Protein AF-A0A4Y2IEF4-F1 (afdb_monomer_lite)

Organism: Araneus ventricosus (NCBI:txid182803)

pLDDT: mean 73.26, std 18.44, range [37.75, 95.56]

Structure (mmCIF, N/CA/C/O backbone):
data_AF-A0A4Y2IEF4-F1
#
_entry.id   AF-A0A4Y2IEF4-F1
#
loop_
_atom_site.group_PDB
_atom_site.id
_atom_site.type_symbol
_atom_site.label_atom_id
_atom_site.label_alt_id
_atom_site.label_comp_id
_atom_site.label_asym_id
_atom_site.label_entity_id
_atom_site.label_seq_id
_atom_site.pdbx_PDB_ins_code
_atom_site.Cartn_x
_atom_site.Cartn_y
_atom_site.Cartn_z
_atom_site.occupancy
_atom_site.B_iso_or_equiv
_atom_site.auth_seq_id
_atom_site.auth_comp_id
_atom_site.auth_asym_id
_atom_site.auth_atom_id
_atom_site.pdbx_PDB_model_num
ATOM 1 N N . MET A 1 1 ? -81.135 -14.692 48.114 1.00 40.31 1 MET A N 1
ATOM 2 C CA . MET A 1 1 ? -80.070 -14.897 47.124 1.00 40.31 1 MET A CA 1
ATOM 3 C C . MET A 1 1 ? -79.403 -13.552 46.942 1.00 40.31 1 MET A C 1
ATOM 5 O O . MET A 1 1 ? -80.078 -12.642 46.480 1.00 40.31 1 MET A O 1
ATOM 9 N N . GLU A 1 2 ? -78.365 -13.319 47.744 1.00 37.75 2 GLU A N 1
ATOM 10 C CA . GLU A 1 2 ? -76.944 -13.389 47.330 1.00 37.75 2 GLU A CA 1
ATOM 11 C C . GL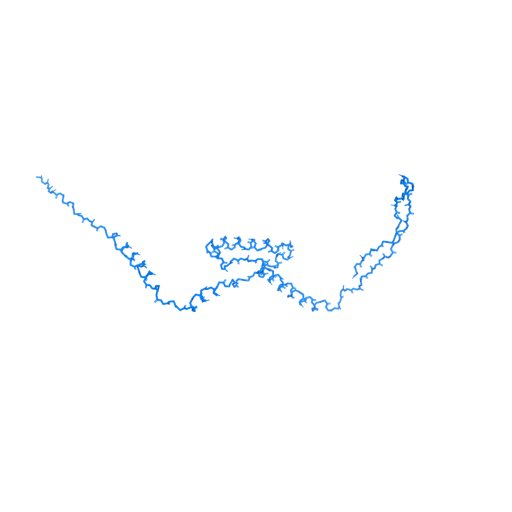U A 1 2 ? -76.629 -12.260 46.317 1.00 37.75 2 GLU A C 1
ATOM 13 O O . GLU A 1 2 ? -77.319 -12.149 45.313 1.00 37.75 2 GLU A O 1
ATOM 18 N N . ASP A 1 3 ? -75.601 -11.428 46.393 1.00 40.16 3 ASP A N 1
ATOM 19 C CA . ASP A 1 3 ? -74.714 -10.984 47.455 1.00 40.16 3 ASP A CA 1
ATOM 20 C C . ASP A 1 3 ? -73.870 -9.827 46.859 1.00 40.16 3 ASP A C 1
ATOM 22 O O . ASP A 1 3 ? -73.759 -9.675 45.644 1.00 40.16 3 ASP A O 1
ATOM 26 N N . GLU A 1 4 ? -73.283 -9.026 47.742 1.00 50.09 4 GLU A N 1
ATOM 27 C CA . GLU A 1 4 ? -72.022 -8.279 47.585 1.00 50.09 4 GLU A CA 1
ATOM 28 C C . GLU A 1 4 ? -71.808 -7.154 46.532 1.00 50.09 4 GLU A C 1
ATOM 30 O O . GLU A 1 4 ? -71.564 -7.325 45.338 1.00 50.09 4 GLU A O 1
ATOM 35 N N . ARG A 1 5 ? -71.679 -5.935 47.088 1.00 52.00 5 ARG A N 1
ATOM 36 C CA . ARG A 1 5 ? -70.985 -4.762 46.524 1.00 52.00 5 ARG A CA 1
ATOM 37 C C . ARG A 1 5 ? -69.519 -5.080 46.205 1.00 52.00 5 ARG A C 1
ATOM 39 O O . ARG A 1 5 ? -68.684 -5.112 47.112 1.00 52.00 5 ARG A O 1
ATOM 46 N N . ILE A 1 6 ? -69.169 -5.135 44.924 1.00 55.72 6 ILE A N 1
ATOM 47 C CA . ILE A 1 6 ? -67.767 -5.138 44.488 1.00 55.72 6 ILE A CA 1
ATOM 48 C C . ILE A 1 6 ? -67.153 -3.757 44.771 1.00 55.72 6 ILE A C 1
ATOM 50 O O . ILE A 1 6 ? -67.430 -2.766 44.096 1.00 55.72 6 ILE A O 1
ATOM 54 N N . LYS A 1 7 ? -66.312 -3.682 45.807 1.00 55.94 7 LYS A N 1
ATOM 55 C CA . LYS A 1 7 ? -65.409 -2.553 46.057 1.00 55.94 7 LYS A CA 1
ATOM 56 C C . LYS A 1 7 ? -64.181 -2.724 45.164 1.00 55.94 7 LYS A C 1
ATOM 58 O O . LYS A 1 7 ? -63.361 -3.601 45.421 1.00 55.94 7 LYS A O 1
ATOM 63 N N . HIS A 1 8 ? -64.013 -1.875 44.155 1.00 44.25 8 HIS A N 1
ATOM 64 C CA . HIS A 1 8 ? -62.759 -1.830 43.406 1.00 44.25 8 HIS A CA 1
ATOM 65 C C . HIS A 1 8 ? -61.678 -1.163 44.272 1.00 44.25 8 HIS A C 1
ATOM 67 O O . HIS A 1 8 ? -61.691 0.044 44.509 1.00 44.25 8 HIS A O 1
ATOM 73 N N . LYS A 1 9 ? -60.768 -1.980 44.806 1.00 50.66 9 LYS A N 1
ATOM 74 C CA . LYS A 1 9 ? -59.558 -1.550 45.510 1.00 50.66 9 LYS A CA 1
ATOM 75 C C . LYS A 1 9 ? -58.555 -1.069 44.457 1.00 50.66 9 LYS A C 1
ATOM 77 O O . LYS A 1 9 ? -58.251 -1.801 43.521 1.00 50.66 9 LYS A O 1
ATOM 82 N N . MET A 1 10 ? -58.056 0.156 44.605 1.00 46.91 10 MET A N 1
ATOM 83 C CA . MET A 1 10 ? -56.931 0.671 43.820 1.00 46.91 10 MET A CA 1
ATOM 84 C C . MET A 1 10 ? -55.713 -0.233 44.040 1.00 46.91 10 MET A C 1
ATOM 86 O O . MET A 1 10 ? -55.122 -0.229 45.120 1.00 46.91 10 MET A O 1
ATOM 90 N N . VAL A 1 11 ? -55.345 -1.008 43.022 1.00 44.88 11 VAL A N 1
ATOM 91 C CA . VAL A 1 11 ? -54.010 -1.595 42.913 1.00 44.88 11 VAL A CA 1
ATOM 92 C C . VAL A 1 11 ? -53.115 -0.482 42.384 1.00 44.88 11 VAL A C 1
ATOM 94 O O . VAL A 1 11 ? -53.195 -0.117 41.215 1.00 44.88 11 VAL A O 1
ATOM 97 N N . LYS A 1 12 ? -52.303 0.103 43.267 1.00 48.34 12 LYS A N 1
ATOM 98 C CA . LYS A 1 12 ? -51.113 0.833 42.836 1.00 48.34 12 LYS A CA 1
ATOM 99 C C . LYS A 1 12 ? -50.149 -0.233 42.334 1.00 48.34 12 LYS A C 1
ATOM 101 O O . LYS A 1 12 ? -49.656 -1.034 43.116 1.00 48.34 12 LYS A O 1
ATOM 106 N N . THR A 1 13 ? -49.991 -0.314 41.024 1.00 49.66 13 THR A N 1
ATOM 107 C CA . THR A 1 13 ? -48.889 -1.041 40.405 1.00 49.66 13 THR A CA 1
ATOM 108 C C . THR A 1 13 ? -47.604 -0.282 40.711 1.00 49.66 13 THR A C 1
ATOM 110 O O . THR A 1 13 ? -47.534 0.913 40.423 1.00 49.66 13 THR A O 1
ATOM 113 N N . ASP A 1 14 ? -46.610 -0.965 41.279 1.00 51.22 14 ASP A N 1
ATOM 114 C CA . ASP A 1 14 ? -45.272 -0.459 41.625 1.00 51.22 14 ASP A CA 1
ATOM 115 C C . ASP A 1 14 ? -44.414 -0.147 40.379 1.00 51.22 14 ASP A C 1
ATOM 117 O O . ASP A 1 14 ? -43.284 -0.608 40.235 1.00 51.22 14 ASP A O 1
ATOM 121 N N . ALA A 1 15 ? -44.956 0.633 39.444 1.00 48.53 15 ALA A N 1
ATOM 122 C CA . ALA A 1 15 ? -44.237 1.119 38.269 1.00 48.53 15 ALA A CA 1
ATOM 123 C C . ALA A 1 15 ? -43.391 2.375 38.569 1.00 48.53 15 ALA A C 1
ATOM 125 O O . ALA A 1 15 ? -42.536 2.738 37.766 1.00 48.53 15 ALA A O 1
ATOM 126 N N . ASP A 1 16 ? -43.573 3.006 39.735 1.00 47.59 16 ASP A N 1
ATOM 127 C CA . ASP A 1 16 ? -42.850 4.229 40.115 1.00 47.59 16 ASP A CA 1
ATOM 128 C C . ASP A 1 16 ? -41.448 3.976 40.697 1.00 47.59 16 ASP A C 1
ATOM 130 O O . ASP A 1 16 ? -40.613 4.878 40.692 1.00 47.59 16 ASP A O 1
ATOM 134 N N . ALA A 1 17 ? -41.128 2.760 41.156 1.00 52.34 17 ALA A N 1
ATOM 135 C CA . ALA A 1 17 ? -39.820 2.492 41.767 1.00 52.34 17 ALA A CA 1
ATOM 136 C C . ALA A 1 17 ? -38.661 2.538 40.750 1.00 52.34 17 ALA A C 1
ATOM 138 O O . ALA A 1 17 ? -37.559 2.976 41.080 1.00 52.34 17 ALA A O 1
ATOM 139 N N . ALA A 1 18 ? -38.913 2.141 39.498 1.00 52.62 18 ALA A N 1
ATOM 140 C CA . ALA A 1 18 ? -37.905 2.167 38.435 1.00 52.62 18 ALA A CA 1
ATOM 141 C C . ALA A 1 18 ? -37.682 3.581 37.866 1.00 52.62 18 ALA A C 1
ATOM 143 O O . ALA A 1 18 ? -36.564 3.922 37.481 1.00 52.62 18 ALA A O 1
ATOM 144 N N . HIS A 1 19 ? -38.721 4.425 37.857 1.00 52.69 19 HIS A N 1
ATOM 145 C CA . HIS A 1 19 ? -38.602 5.811 37.404 1.00 52.69 19 HIS A CA 1
ATOM 146 C C . HIS A 1 19 ? -37.804 6.653 38.411 1.00 52.69 19 HIS A C 1
ATOM 148 O O . HIS A 1 19 ? -36.920 7.412 38.014 1.00 52.69 19 HIS A O 1
ATOM 154 N N . VAL A 1 20 ? -38.029 6.449 39.714 1.00 49.75 20 VAL A N 1
ATOM 155 C CA . VAL A 1 20 ? -37.291 7.146 40.780 1.00 49.75 20 VAL A CA 1
ATOM 156 C C . VAL A 1 20 ? -35.809 6.746 40.803 1.00 49.75 20 VAL A C 1
ATOM 158 O O . VAL A 1 20 ? -34.961 7.631 40.865 1.00 49.75 20 VAL A O 1
ATOM 161 N N . GLN A 1 21 ? -35.472 5.459 40.623 1.00 53.25 21 GLN A N 1
ATOM 162 C CA . GLN A 1 21 ? -34.067 5.026 40.494 1.00 53.25 21 GLN A CA 1
ATOM 163 C C . GLN A 1 21 ? -33.362 5.629 39.272 1.00 53.25 21 GLN A C 1
ATOM 165 O O . GLN A 1 21 ? -32.179 5.956 39.337 1.00 53.25 21 GLN A O 1
ATOM 170 N N . SER A 1 22 ? -34.072 5.795 38.151 1.00 52.56 22 SER A N 1
ATOM 171 C CA . SER A 1 22 ? -33.489 6.401 36.948 1.00 52.56 22 SER A CA 1
ATOM 172 C C . SER A 1 22 ? -33.240 7.907 37.100 1.00 52.56 22 SER A C 1
ATOM 174 O O . SER A 1 22 ? -32.244 8.410 36.585 1.00 52.56 22 SER A O 1
ATOM 176 N N . MET A 1 23 ? -34.087 8.615 37.860 1.00 52.81 23 MET A N 1
ATOM 177 C CA . MET A 1 23 ? -33.873 10.027 38.197 1.00 52.81 23 MET A CA 1
ATOM 178 C C . MET A 1 23 ? -32.726 10.200 39.202 1.00 52.81 23 MET A C 1
ATOM 180 O O . MET A 1 23 ? -31.895 11.084 39.019 1.00 52.81 23 MET A O 1
ATOM 184 N N . GLU A 1 24 ? -32.607 9.308 40.188 1.00 53.50 24 GLU A N 1
ATOM 185 C CA . GLU A 1 24 ? -31.520 9.324 41.178 1.00 53.50 24 GLU A CA 1
ATOM 186 C C . GLU A 1 24 ? -30.142 9.049 40.536 1.00 53.50 24 GLU A C 1
ATOM 1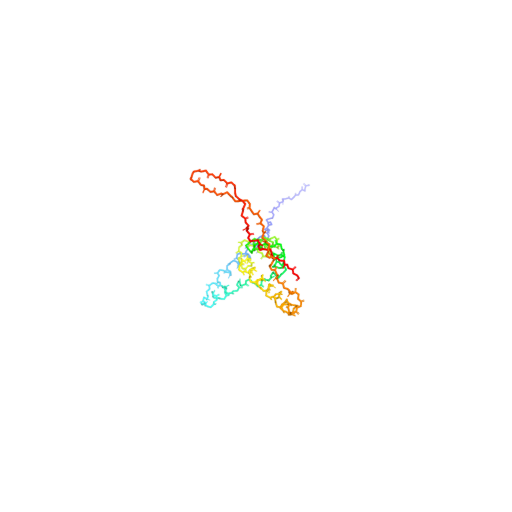88 O O . GLU A 1 24 ? -29.157 9.712 40.863 1.00 53.50 24 GLU A O 1
ATOM 193 N N . LEU A 1 25 ? -30.063 8.154 39.538 1.00 50.22 25 LEU A N 1
ATOM 194 C CA . LEU A 1 25 ? -28.830 7.940 38.761 1.00 50.22 25 LEU A CA 1
ATOM 195 C C . LEU A 1 25 ? -28.465 9.125 37.848 1.00 50.22 25 LEU A C 1
ATOM 197 O O . LEU A 1 25 ? -27.282 9.354 37.588 1.00 50.22 25 LEU A O 1
ATOM 201 N N . LEU A 1 26 ? -29.449 9.886 37.358 1.00 54.88 26 LEU A N 1
ATOM 202 C CA . LEU A 1 26 ? -29.205 11.095 36.562 1.00 54.88 26 LEU A CA 1
ATOM 203 C C . LEU A 1 26 ? -28.725 12.267 37.435 1.00 54.88 26 LEU A C 1
ATOM 205 O O . LEU A 1 26 ? -27.831 13.006 37.021 1.00 54.88 26 LEU A O 1
ATOM 209 N N . GLU A 1 27 ? -29.253 12.408 38.654 1.00 52.09 27 GLU A N 1
ATOM 210 C CA . GLU A 1 27 ? -28.857 13.465 39.596 1.00 52.09 27 GLU A CA 1
ATOM 211 C C . GLU A 1 27 ? -27.440 13.260 40.157 1.00 52.09 27 GLU A C 1
ATOM 213 O O . GLU A 1 27 ? -26.670 14.222 40.241 1.00 52.09 27 GLU A O 1
ATOM 218 N N . LEU A 1 28 ? -27.031 12.015 40.438 1.00 47.69 28 LEU A N 1
ATOM 219 C CA . LEU A 1 28 ? -25.663 11.718 40.891 1.00 47.69 28 LEU A CA 1
ATOM 220 C C . LEU A 1 28 ? -24.603 11.979 39.808 1.00 47.69 28 LEU A C 1
ATOM 222 O O . LEU A 1 28 ? -23.507 12.443 40.121 1.00 47.69 28 LEU A O 1
ATOM 226 N N . ASN A 1 29 ? -24.936 11.775 38.530 1.00 54.94 29 ASN A N 1
ATOM 227 C CA . ASN A 1 29 ? -24.029 12.082 37.417 1.00 54.94 29 ASN A CA 1
ATOM 228 C C . ASN A 1 29 ? -23.896 13.589 37.148 1.00 54.94 29 ASN A C 1
ATOM 230 O O . ASN A 1 29 ? -22.883 14.029 36.606 1.00 54.94 29 ASN A O 1
ATOM 234 N N . SER A 1 30 ? -24.880 14.393 37.562 1.00 48.44 30 SER A N 1
ATOM 235 C CA . SER A 1 30 ? -24.855 15.845 37.370 1.00 48.44 30 SER A CA 1
ATOM 236 C C . SER A 1 30 ? -24.191 16.607 38.528 1.00 48.44 30 SER A C 1
ATOM 238 O O . SER A 1 30 ? -23.841 17.774 38.355 1.00 48.44 30 SER A O 1
ATOM 240 N N . MET A 1 31 ? -23.975 15.967 39.688 1.00 40.56 31 MET A N 1
ATOM 241 C CA . MET A 1 31 ? -23.341 16.582 40.868 1.00 40.56 31 MET A CA 1
ATOM 242 C C . MET A 1 31 ? -21.844 16.268 41.048 1.00 40.56 31 MET A C 1
ATOM 244 O O . MET A 1 31 ? -21.189 16.926 41.853 1.00 40.56 31 MET A O 1
ATOM 248 N N . SER A 1 32 ? -21.257 15.347 40.275 1.00 46.00 32 SER A N 1
ATOM 249 C CA . SER A 1 32 ? -19.807 15.056 40.332 1.00 46.00 32 SER A CA 1
ATOM 250 C C . SER A 1 32 ? -18.927 15.963 39.451 1.00 46.00 32 SER A C 1
ATOM 252 O O . SER A 1 32 ? -17.717 15.767 39.379 1.00 46.00 32 SER A O 1
ATOM 254 N N . SER A 1 33 ? -19.485 17.003 38.824 1.00 47.75 33 SER A N 1
ATOM 255 C CA . SER A 1 33 ? -18.762 17.945 37.948 1.00 47.75 33 SER A CA 1
ATOM 256 C C . SER A 1 33 ? -18.071 19.099 38.708 1.00 47.75 33 SER A C 1
ATOM 258 O O . SER A 1 33 ? -18.148 20.260 38.297 1.00 47.75 33 SER A O 1
ATOM 260 N N . SER A 1 34 ? -17.397 18.841 39.833 1.00 57.50 34 SER A N 1
ATOM 261 C CA . SER A 1 34 ? -16.650 19.905 40.524 1.00 57.50 34 SER A CA 1
ATOM 262 C C . SER A 1 34 ? -15.383 19.421 41.224 1.00 57.50 34 SER A C 1
ATOM 264 O O . SER A 1 34 ? -15.280 19.403 42.445 1.00 57.50 34 SER A O 1
ATOM 266 N N . SER A 1 35 ? -14.383 19.079 40.418 1.00 50.62 35 SER A N 1
ATOM 267 C CA . SER A 1 35 ? -12.996 19.479 40.669 1.00 50.62 35 SER A CA 1
ATOM 268 C C . SER A 1 35 ? -12.213 19.285 39.374 1.00 50.62 35 SER A C 1
ATOM 270 O O . SER A 1 35 ? -11.692 18.209 39.101 1.00 50.62 35 SER A O 1
ATOM 272 N N . TYR A 1 36 ? -12.188 20.317 38.536 1.00 43.19 36 TYR A N 1
ATOM 273 C CA . TYR A 1 36 ? -11.360 20.348 37.335 1.00 43.19 36 TYR A CA 1
ATOM 274 C C . TYR A 1 36 ? -9.897 20.498 37.759 1.00 43.19 36 TYR A C 1
ATOM 276 O O . TYR A 1 36 ? -9.433 21.576 38.125 1.00 43.19 36 TYR A O 1
ATOM 284 N N . THR A 1 37 ? -9.157 19.400 37.726 1.00 46.94 37 THR A N 1
ATOM 285 C CA . THR A 1 37 ? -7.709 19.461 37.575 1.00 46.94 37 THR A CA 1
ATOM 286 C C . THR A 1 37 ? -7.420 19.524 36.077 1.00 46.94 37 THR A C 1
ATOM 288 O O . THR A 1 37 ? -7.917 18.728 35.281 1.00 46.94 37 THR A O 1
ATOM 291 N N . ASP A 1 38 ? -6.602 20.495 35.680 1.00 49.28 38 ASP A N 1
ATOM 292 C CA . ASP A 1 38 ? -6.150 20.740 34.298 1.00 49.28 38 ASP A CA 1
ATOM 293 C C . ASP A 1 38 ? -5.439 19.508 33.673 1.00 49.28 38 ASP A C 1
ATOM 295 O O . ASP A 1 38 ? -5.196 19.422 32.474 1.00 49.28 38 ASP A O 1
ATOM 299 N N . THR A 1 39 ? -5.140 18.498 34.494 1.00 53.34 39 THR A N 1
ATOM 300 C CA . THR A 1 39 ? -4.549 17.210 34.119 1.00 53.34 39 THR A CA 1
ATOM 301 C C . THR A 1 39 ? -5.549 16.196 33.561 1.00 53.34 39 THR A C 1
ATOM 303 O O . THR A 1 39 ? -5.161 15.325 32.778 1.00 53.34 39 THR A O 1
ATOM 306 N N . ASP A 1 40 ? -6.831 16.291 33.912 1.00 48.59 40 ASP A N 1
ATOM 307 C CA . ASP A 1 40 ? -7.816 15.255 33.573 1.00 48.59 40 ASP A CA 1
ATOM 308 C C . ASP A 1 40 ? -8.379 15.466 32.158 1.00 48.59 40 ASP A C 1
ATOM 310 O O . ASP A 1 40 ? -8.624 14.503 31.428 1.00 48.59 40 ASP A O 1
ATOM 314 N N . ALA A 1 41 ? -8.424 16.724 31.704 1.00 52.06 41 ALA A N 1
ATOM 315 C CA . ALA A 1 41 ? -8.660 17.075 30.303 1.00 52.06 41 ALA A CA 1
ATOM 316 C C . ALA A 1 41 ? -7.537 16.554 29.381 1.00 52.06 41 ALA A C 1
ATOM 318 O O . ALA A 1 41 ? -7.798 16.054 28.288 1.00 52.06 41 ALA A O 1
ATOM 319 N N . ILE A 1 42 ? -6.283 16.584 29.849 1.00 54.53 42 ILE A N 1
ATOM 320 C CA . ILE A 1 42 ? -5.117 16.081 29.103 1.00 54.53 42 ILE A CA 1
ATOM 321 C C . ILE A 1 42 ? -5.094 14.540 29.074 1.00 54.53 42 ILE A C 1
ATOM 323 O O . ILE A 1 42 ? -4.594 13.937 28.122 1.00 54.53 42 ILE A O 1
ATOM 327 N N . THR A 1 43 ? -5.680 13.880 30.079 1.00 45.62 43 THR A N 1
ATOM 328 C CA . THR A 1 43 ? -5.705 12.411 30.172 1.00 45.62 43 THR A CA 1
ATOM 329 C C . THR A 1 43 ? -6.796 11.778 29.296 1.00 45.62 43 THR A C 1
ATOM 331 O O . THR A 1 43 ? -6.583 10.679 28.784 1.00 45.62 43 THR A O 1
ATOM 334 N N . LEU A 1 44 ? -7.919 12.463 29.047 1.00 50.03 44 LEU A N 1
ATOM 335 C CA . LEU A 1 44 ? -8.976 11.985 28.138 1.00 50.03 44 LEU A CA 1
ATOM 336 C C . LEU A 1 44 ? -8.593 12.110 26.652 1.00 50.03 44 LEU A C 1
ATOM 338 O O . LEU A 1 44 ? -8.823 11.183 25.876 1.00 50.03 44 LEU A O 1
ATOM 342 N N . GLU A 1 45 ? -7.927 13.198 26.263 1.00 48.88 45 GLU A N 1
ATOM 343 C CA . GLU A 1 45 ? -7.487 13.443 24.877 1.00 48.88 45 GLU A CA 1
ATOM 344 C C . GLU A 1 45 ? -6.339 12.509 24.435 1.00 48.88 45 GLU A C 1
ATOM 346 O O . GLU A 1 45 ? -6.190 12.174 23.258 1.00 48.88 45 GLU A O 1
ATOM 351 N N . TYR A 1 46 ? -5.528 12.022 25.380 1.00 49.09 46 TYR A N 1
ATOM 352 C CA . TYR A 1 46 ? -4.347 11.204 25.084 1.00 49.09 46 TYR A CA 1
ATOM 353 C C . TYR A 1 46 ? -4.640 9.699 24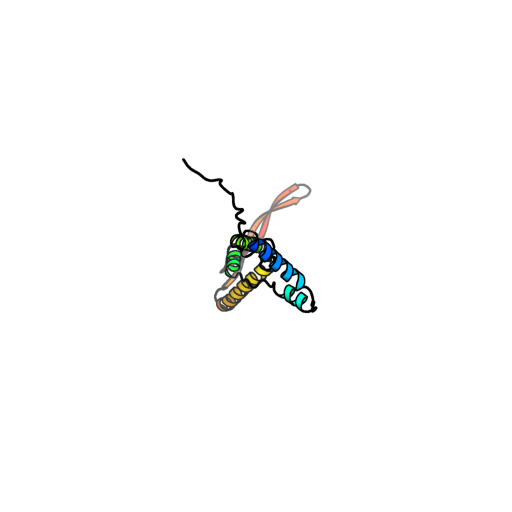.901 1.00 49.09 46 TYR A C 1
ATOM 355 O O . TYR A 1 46 ? -3.803 8.962 24.367 1.00 49.09 46 TYR A O 1
ATOM 363 N N . GLN A 1 47 ? -5.826 9.216 25.293 1.00 52.28 47 GLN A N 1
ATOM 364 C CA . GLN A 1 47 ? -6.149 7.782 25.260 1.00 52.28 47 GLN A CA 1
ATOM 365 C C . GLN A 1 47 ? -6.628 7.232 23.903 1.00 52.28 47 GLN A C 1
ATOM 367 O O . GLN A 1 47 ? -6.655 6.014 23.733 1.00 52.28 47 GLN A O 1
ATOM 372 N N . SER A 1 48 ? -6.917 8.051 22.886 1.00 62.97 48 SER A N 1
ATOM 373 C CA . SER A 1 48 ? -7.522 7.554 21.629 1.00 62.97 48 SER A CA 1
ATOM 374 C C . SER A 1 48 ? -6.527 7.076 20.555 1.00 62.97 48 SER A C 1
ATOM 376 O O . SER A 1 48 ? -6.848 7.002 19.367 1.00 62.97 48 SER A O 1
ATOM 378 N N . GLN A 1 49 ? -5.289 6.722 20.914 1.00 66.88 49 GLN A N 1
ATOM 379 C CA . GLN A 1 49 ? -4.352 6.205 19.915 1.00 66.88 49 GLN A CA 1
ATOM 380 C C . GLN A 1 49 ? -4.808 4.830 19.409 1.00 66.88 49 GLN A C 1
ATOM 382 O O . GLN A 1 49 ? -4.686 3.831 20.116 1.00 66.88 49 GLN A O 1
ATOM 387 N N . ASN A 1 50 ? -5.259 4.754 18.151 1.00 77.38 50 ASN A N 1
ATOM 388 C CA . ASN A 1 50 ? -5.604 3.492 17.493 1.00 77.38 50 ASN A CA 1
ATOM 389 C C . ASN A 1 50 ? -4.426 2.497 17.572 1.00 77.38 50 ASN A C 1
ATOM 391 O O . ASN A 1 50 ? -3.435 2.637 16.842 1.00 77.38 50 ASN A O 1
ATOM 395 N N . ARG A 1 51 ? -4.519 1.480 18.441 1.00 83.44 51 ARG A N 1
ATOM 396 C CA . ARG A 1 51 ? -3.493 0.432 18.620 1.00 83.44 51 ARG A CA 1
ATOM 397 C C . ARG A 1 51 ? -3.639 -0.747 17.655 1.00 83.44 51 ARG A C 1
ATOM 399 O O . ARG A 1 51 ? -2.763 -1.610 17.631 1.00 83.44 51 ARG A O 1
ATOM 406 N N . LEU A 1 52 ? -4.677 -0.765 16.817 1.00 85.12 52 LEU A N 1
ATOM 407 C CA . LEU A 1 52 ? -4.902 -1.835 15.847 1.00 85.12 52 LEU A CA 1
ATOM 408 C C . LEU A 1 52 ? -3.777 -1.865 14.804 1.00 85.12 52 LEU A C 1
ATOM 410 O O . LEU A 1 52 ? -3.270 -0.830 14.355 1.00 85.12 52 LEU A O 1
ATOM 414 N N . ASN A 1 53 ? -3.369 -3.072 14.424 1.00 89.62 53 ASN A N 1
ATOM 415 C CA . ASN A 1 53 ? -2.373 -3.317 13.387 1.00 89.62 53 ASN A CA 1
ATOM 416 C C . ASN A 1 53 ? -2.991 -4.182 12.289 1.00 89.62 53 ASN A C 1
ATOM 418 O O . ASN A 1 53 ? -3.744 -5.106 12.572 1.00 89.62 53 ASN A O 1
ATOM 422 N N . PHE A 1 54 ? -2.618 -3.907 11.038 1.00 90.31 54 PHE A N 1
ATOM 423 C CA . PHE A 1 54 ? -3.193 -4.563 9.861 1.00 90.31 54 PHE A CA 1
ATOM 424 C C . PHE A 1 54 ? -2.106 -5.179 8.960 1.00 90.31 54 PHE A C 1
ATOM 426 O O . PHE A 1 54 ? -1.968 -4.773 7.805 1.00 90.31 54 PHE A O 1
ATOM 433 N N . PRO A 1 55 ? -1.292 -6.131 9.464 1.00 91.50 55 PRO A N 1
ATOM 434 C CA . PRO A 1 55 ? -0.206 -6.721 8.680 1.00 91.50 55 PRO A CA 1
ATOM 435 C C . PRO A 1 55 ? -0.728 -7.529 7.483 1.00 91.50 55 PRO A C 1
ATOM 437 O O . PRO A 1 55 ? -0.198 -7.412 6.381 1.00 91.50 55 PRO A O 1
ATOM 440 N N . THR A 1 56 ? -1.804 -8.299 7.674 1.00 93.00 56 THR A N 1
ATOM 441 C CA . THR A 1 56 ? -2.414 -9.121 6.618 1.00 93.00 56 THR A CA 1
ATOM 442 C C . THR A 1 56 ? -3.024 -8.261 5.518 1.00 93.00 56 THR A C 1
ATOM 444 O O . THR A 1 56 ? -2.769 -8.499 4.342 1.00 93.00 56 THR A O 1
ATOM 447 N N . LEU A 1 57 ? -3.765 -7.216 5.897 1.00 93.38 57 LEU A N 1
ATOM 448 C CA . LEU A 1 57 ? -4.363 -6.282 4.944 1.00 93.38 57 LEU A CA 1
ATOM 449 C C . LEU A 1 57 ? -3.287 -5.569 4.120 1.00 93.38 57 LEU A C 1
ATOM 451 O O . LEU A 1 57 ? -3.420 -5.489 2.905 1.00 93.38 57 LEU A O 1
ATOM 455 N N . ALA A 1 58 ? -2.202 -5.108 4.754 1.00 92.94 58 ALA A N 1
ATOM 456 C CA . ALA A 1 58 ? -1.085 -4.480 4.050 1.00 92.94 58 ALA A CA 1
ATOM 457 C C . ALA A 1 58 ? -0.451 -5.430 3.019 1.00 92.94 58 ALA A C 1
ATOM 459 O O . ALA A 1 58 ? -0.241 -5.033 1.876 1.00 92.94 58 ALA A O 1
ATOM 460 N N . ARG A 1 59 ? -0.224 -6.697 3.392 1.00 92.38 59 ARG A N 1
ATOM 461 C CA . ARG A 1 59 ? 0.320 -7.725 2.492 1.00 92.38 59 ARG A CA 1
ATOM 462 C C . ARG A 1 59 ? -0.587 -8.004 1.292 1.00 92.38 59 ARG A C 1
ATOM 464 O O . ARG A 1 59 ? -0.096 -8.134 0.175 1.00 92.38 59 ARG A O 1
ATOM 471 N N . GLU A 1 60 ? -1.892 -8.129 1.510 1.00 95.12 60 GLU A N 1
ATOM 472 C CA . GLU A 1 60 ? -2.839 -8.368 0.413 1.00 95.12 60 GLU A CA 1
ATOM 473 C C . GLU A 1 60 ? -2.986 -7.129 -0.479 1.00 95.12 60 GLU A C 1
ATOM 475 O O . GLU A 1 60 ? -3.009 -7.246 -1.700 1.00 95.12 60 GLU A O 1
ATOM 480 N N . CYS A 1 61 ? -2.986 -5.928 0.103 1.00 93.56 61 CYS A N 1
ATOM 481 C CA . CYS A 1 61 ? -3.014 -4.685 -0.665 1.00 93.56 61 CYS A CA 1
ATOM 482 C C . CYS A 1 61 ? -1.784 -4.542 -1.569 1.00 93.56 61 CYS A C 1
ATOM 484 O O . CYS A 1 61 ? -1.939 -4.186 -2.735 1.00 93.56 61 CYS A O 1
ATOM 486 N N . ASP A 1 62 ? -0.592 -4.878 -1.067 1.00 91.50 62 ASP A N 1
ATOM 487 C CA . ASP A 1 62 ? 0.637 -4.881 -1.865 1.00 91.50 62 ASP A CA 1
ATOM 488 C C . ASP A 1 62 ? 0.586 -5.952 -2.974 1.00 91.50 62 ASP A C 1
ATOM 490 O O . ASP A 1 62 ? 1.040 -5.697 -4.088 1.00 91.50 62 ASP A O 1
ATOM 494 N N . ARG A 1 63 ? -0.023 -7.124 -2.719 1.00 93.06 63 ARG A N 1
ATOM 495 C CA . ARG A 1 63 ? -0.197 -8.184 -3.732 1.00 93.06 63 ARG A CA 1
ATOM 496 C C . ARG A 1 63 ? -1.104 -7.751 -4.884 1.00 93.06 63 ARG A C 1
ATOM 498 O O . ARG A 1 63 ? -0.786 -8.026 -6.036 1.00 93.06 63 ARG A O 1
ATOM 505 N N . TYR A 1 64 ? -2.227 -7.108 -4.575 1.00 94.50 64 TYR A N 1
ATOM 506 C CA . TYR A 1 64 ? -3.222 -6.702 -5.573 1.00 94.50 64 TYR A CA 1
ATOM 507 C C . TYR A 1 64 ? -3.016 -5.275 -6.103 1.00 94.50 64 TYR A C 1
ATOM 509 O O . TYR A 1 64 ? -3.822 -4.798 -6.898 1.00 94.50 64 TYR A O 1
ATOM 517 N N . GLY A 1 65 ? -1.960 -4.573 -5.674 1.00 92.94 65 GLY A N 1
ATOM 518 C CA . GLY A 1 65 ? -1.675 -3.203 -6.109 1.00 92.94 65 GLY A CA 1
ATOM 519 C C . GLY A 1 65 ? -2.740 -2.185 -5.681 1.00 92.94 65 GLY A C 1
ATOM 520 O O . GLY A 1 65 ? -2.983 -1.202 -6.381 1.00 92.94 65 GLY A O 1
ATOM 521 N N . ILE A 1 66 ? -3.403 -2.415 -4.545 1.00 95.31 66 ILE A N 1
ATOM 522 C CA . ILE A 1 66 ? -4.481 -1.550 -4.055 1.00 95.31 66 ILE A CA 1
ATOM 523 C C . ILE A 1 66 ? -3.888 -0.237 -3.536 1.00 95.31 66 ILE A C 1
ATOM 525 O O . ILE A 1 66 ? -2.896 -0.215 -2.806 1.00 95.31 66 ILE A O 1
ATOM 529 N N . SER A 1 67 ? -4.520 0.888 -3.879 1.00 94.06 67 SER A N 1
ATOM 530 C CA . SER A 1 67 ? -4.084 2.185 -3.363 1.00 94.06 67 SER A CA 1
ATOM 531 C C . SER A 1 67 ? -4.280 2.274 -1.845 1.00 94.06 67 SER A C 1
ATOM 533 O O . SER A 1 67 ? -5.333 1.921 -1.324 1.00 94.06 67 SER A O 1
ATOM 535 N N . VAL A 1 68 ? -3.313 2.865 -1.135 1.00 93.88 68 VAL A N 1
ATOM 536 C CA . VAL A 1 68 ? -3.362 3.039 0.334 1.00 93.88 68 VAL A CA 1
ATOM 537 C C . VAL A 1 68 ? -4.647 3.735 0.807 1.00 93.88 68 VAL A C 1
ATOM 539 O O . VAL A 1 68 ? -5.135 3.465 1.901 1.00 93.88 68 VAL A O 1
ATOM 542 N N . ARG A 1 69 ? -5.200 4.647 -0.007 1.00 94.75 69 ARG A N 1
ATOM 543 C CA . ARG A 1 69 ? -6.464 5.330 0.299 1.00 94.75 69 ARG A CA 1
ATOM 544 C C . ARG A 1 69 ? -7.643 4.356 0.223 1.00 94.75 69 ARG A C 1
ATOM 546 O O . ARG A 1 69 ? -8.418 4.304 1.166 1.00 94.75 69 ARG A O 1
ATOM 553 N N . ALA A 1 70 ? -7.731 3.562 -0.845 1.00 95.56 70 ALA A N 1
ATOM 554 C CA . ALA A 1 70 ? -8.759 2.530 -0.979 1.00 95.56 70 ALA A CA 1
ATOM 555 C C . ALA A 1 70 ? -8.644 1.473 0.131 1.00 95.56 70 ALA A C 1
ATOM 557 O O . ALA A 1 70 ? -9.645 1.123 0.744 1.00 95.56 70 ALA A O 1
ATOM 558 N N . SER A 1 71 ? -7.427 1.040 0.465 1.00 95.31 71 SER A N 1
ATOM 559 C CA . SER A 1 71 ? -7.172 0.114 1.574 1.00 95.31 71 SER A CA 1
ATOM 560 C C . SER A 1 71 ? -7.689 0.640 2.914 1.00 95.31 71 SER A C 1
ATOM 562 O O . SER A 1 71 ? -8.261 -0.119 3.689 1.00 95.31 71 SER A O 1
ATOM 564 N N . ALA A 1 72 ? -7.501 1.934 3.193 1.00 94.12 72 ALA A N 1
ATOM 565 C CA . ALA A 1 72 ? -7.988 2.565 4.418 1.00 94.12 72 ALA A CA 1
ATOM 566 C C . ALA A 1 72 ? -9.524 2.641 4.461 1.00 94.12 72 ALA A C 1
ATOM 568 O O . ALA A 1 72 ? -10.119 2.356 5.500 1.00 94.12 72 ALA A O 1
ATOM 569 N N . SER A 1 73 ? -10.165 2.960 3.330 1.00 94.19 73 SER A N 1
ATOM 570 C CA . SER A 1 73 ? -11.629 2.955 3.208 1.00 94.19 73 SER A CA 1
ATOM 571 C C . SER A 1 73 ? -12.215 1.557 3.401 1.00 94.19 73 SER A C 1
ATOM 573 O O . SER A 1 73 ? -13.144 1.401 4.184 1.00 94.19 73 SER A O 1
ATOM 575 N N . ILE A 1 74 ? -11.634 0.537 2.762 1.00 94.25 74 ILE A N 1
ATOM 576 C CA . ILE A 1 74 ? -12.056 -0.864 2.920 1.00 94.25 74 ILE A CA 1
ATOM 577 C C . ILE A 1 74 ? -11.884 -1.311 4.374 1.00 94.25 74 ILE A C 1
ATOM 579 O O . ILE A 1 74 ? -12.801 -1.881 4.953 1.00 94.25 74 ILE A O 1
ATOM 583 N N . ALA A 1 75 ? -10.734 -1.021 4.989 1.00 93.81 75 ALA A N 1
ATOM 584 C CA . ALA A 1 75 ? -10.490 -1.375 6.384 1.00 93.81 75 ALA A CA 1
ATOM 585 C C . ALA A 1 75 ? -11.488 -0.694 7.333 1.00 93.81 75 ALA A C 1
ATOM 587 O O . ALA A 1 75 ? -11.987 -1.339 8.246 1.00 93.81 75 ALA A O 1
ATOM 588 N N . SER A 1 76 ? -11.803 0.584 7.106 1.00 91.69 76 SER A N 1
ATOM 589 C CA . SER A 1 76 ? -12.770 1.315 7.932 1.00 91.69 76 SER A CA 1
ATOM 590 C C . SER A 1 76 ? -14.191 0.769 7.774 1.00 91.69 76 SER A C 1
ATOM 592 O O . SER A 1 76 ? -14.863 0.592 8.781 1.00 91.69 76 SER A O 1
ATOM 594 N N . ALA A 1 77 ? -14.616 0.435 6.550 1.00 92.88 77 ALA A N 1
ATOM 595 C CA . ALA A 1 77 ? -15.922 -0.179 6.296 1.00 92.88 77 ALA A CA 1
ATOM 596 C C . ALA A 1 77 ? -16.051 -1.547 6.985 1.00 92.88 77 ALA A C 1
ATOM 598 O O . ALA A 1 77 ? -16.994 -1.779 7.728 1.00 92.88 77 ALA A O 1
ATOM 599 N N . VAL A 1 78 ? -15.041 -2.413 6.849 1.00 92.94 78 VAL A N 1
ATOM 600 C CA . VAL A 1 78 ? -15.034 -3.725 7.520 1.00 92.94 78 VAL A CA 1
ATOM 601 C C . VAL A 1 78 ? -15.080 -3.579 9.045 1.00 92.94 78 VAL A C 1
ATOM 603 O O . VAL A 1 78 ? -15.734 -4.362 9.725 1.00 92.94 78 VAL A O 1
ATOM 606 N N . LEU A 1 79 ? -14.402 -2.577 9.613 1.00 90.06 79 LEU A N 1
ATOM 607 C CA . LEU A 1 79 ? -14.458 -2.325 11.056 1.00 90.06 79 LEU A CA 1
ATOM 608 C C . LEU A 1 79 ? -15.817 -1.788 11.522 1.00 90.06 79 LEU A C 1
ATOM 610 O O . LEU A 1 79 ? -16.184 -2.038 12.671 1.00 90.06 79 LEU A O 1
ATOM 614 N N . GLN A 1 80 ? -16.551 -1.081 10.659 1.00 90.75 80 GLN A N 1
ATOM 615 C CA . GLN A 1 80 ? -17.937 -0.683 10.916 1.00 90.75 80 GLN A CA 1
ATOM 616 C C . GLN A 1 80 ? -18.866 -1.900 10.881 1.00 90.75 80 GLN A C 1
ATOM 618 O O . GLN A 1 80 ? -19.640 -2.085 11.814 1.00 90.75 80 GLN A O 1
ATOM 623 N N . ASP A 1 81 ? -18.719 -2.781 9.886 1.00 91.44 81 ASP A N 1
ATOM 624 C CA . ASP A 1 81 ? -19.520 -4.010 9.764 1.00 91.44 81 ASP A CA 1
ATOM 625 C C . ASP A 1 81 ? -19.346 -4.948 10.972 1.00 91.44 81 ASP A C 1
ATOM 627 O O . ASP A 1 81 ? -20.291 -5.604 11.405 1.00 91.44 81 ASP A O 1
ATOM 631 N N . ILE A 1 82 ? -18.135 -5.010 11.538 1.00 89.44 82 ILE A N 1
ATOM 632 C CA . ILE A 1 82 ? -17.832 -5.812 12.737 1.00 89.44 82 ILE A CA 1
ATOM 633 C C . ILE A 1 82 ? -18.329 -5.119 14.025 1.00 89.44 82 ILE A C 1
ATOM 635 O O . ILE A 1 82 ? -18.446 -5.766 15.064 1.00 89.44 82 ILE A O 1
ATOM 639 N N . GLY A 1 83 ? -18.629 -3.816 13.983 1.00 86.56 83 GLY A N 1
ATOM 640 C CA . GLY A 1 83 ? -19.041 -3.031 15.151 1.00 86.56 83 GLY A CA 1
ATOM 641 C C . GLY A 1 83 ? -17.883 -2.558 16.039 1.00 86.56 83 GLY A C 1
ATOM 642 O O . GLY A 1 83 ? -18.104 -2.207 17.193 1.00 86.56 83 GLY A O 1
ATOM 643 N N . ILE A 1 84 ? -16.646 -2.547 15.525 1.00 85.44 84 ILE A N 1
ATOM 644 C CA . ILE A 1 84 ? -15.469 -1.985 16.224 1.00 85.44 84 ILE A CA 1
ATOM 645 C C . ILE A 1 84 ? -15.432 -0.456 16.082 1.00 85.44 84 ILE A C 1
ATOM 647 O O . ILE A 1 84 ? -14.904 0.243 16.943 1.00 85.44 84 ILE A O 1
ATOM 651 N N . VAL A 1 85 ? -15.962 0.065 14.974 1.00 86.75 85 VAL A N 1
ATOM 652 C CA . VAL A 1 85 ? -16.096 1.499 14.708 1.00 86.75 85 VAL A CA 1
ATOM 653 C C . VAL A 1 85 ? -17.582 1.835 14.616 1.00 86.75 85 VAL A C 1
ATOM 655 O O . VAL A 1 85 ? -18.256 1.420 13.680 1.00 86.75 85 VAL A O 1
ATOM 658 N N . HIS A 1 86 ? -18.079 2.626 15.557 1.00 84.00 86 HIS A N 1
ATOM 659 C CA . HIS A 1 86 ? -19.381 3.306 15.500 1.00 84.00 86 HIS A CA 1
ATOM 660 C C . HIS A 1 86 ? -19.247 4.761 15.045 1.00 84.00 86 HIS A C 1
ATOM 662 O O . HIS A 1 86 ? -18.191 5.381 15.172 1.00 84.00 86 HIS A O 1
ATOM 668 N N . GLU A 1 87 ? -20.362 5.318 14.581 1.00 77.25 87 GLU A N 1
ATOM 669 C CA . GLU A 1 87 ? -20.480 6.666 14.014 1.00 77.25 87 GLU A CA 1
ATOM 670 C C . GLU A 1 87 ? -20.076 7.799 14.985 1.00 77.25 87 GLU A C 1
ATOM 672 O O . GLU A 1 87 ? -19.692 8.877 14.540 1.00 77.25 87 GLU A O 1
ATOM 677 N N . GLY A 1 88 ? -20.086 7.545 16.300 1.00 77.25 88 GLY A N 1
ATOM 678 C CA . GLY A 1 88 ? -19.749 8.529 17.337 1.00 77.25 88 GLY A CA 1
ATOM 679 C C . GLY A 1 88 ? -18.299 8.527 17.831 1.00 77.25 88 GLY A C 1
ATOM 680 O O . GLY A 1 88 ? -17.885 9.508 18.445 1.00 77.25 88 GLY A O 1
ATOM 681 N N . GLU A 1 89 ? -17.504 7.486 17.560 1.00 75.94 89 GLU A N 1
ATOM 682 C CA . GLU A 1 89 ? -16.108 7.447 18.020 1.00 75.94 89 GLU A CA 1
ATO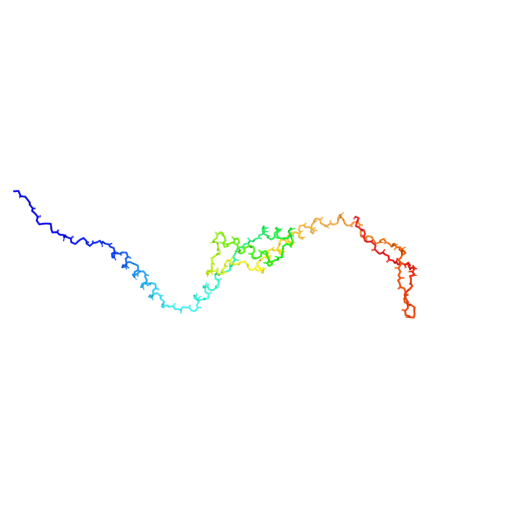M 683 C C . GLU A 1 89 ? -15.138 7.239 16.860 1.00 75.94 89 GLU A C 1
ATOM 685 O O . GLU A 1 89 ? -15.181 6.267 16.104 1.00 75.94 89 GLU A O 1
ATOM 690 N N . THR A 1 90 ? -14.201 8.173 16.757 1.00 77.62 90 THR A N 1
ATOM 691 C CA . THR A 1 90 ? -13.191 8.226 15.698 1.00 77.62 90 THR A CA 1
ATOM 692 C C . THR A 1 90 ? -11.868 7.579 16.107 1.00 77.62 90 THR A C 1
ATOM 694 O O . THR A 1 90 ? -10.959 7.447 15.285 1.00 77.62 90 THR A O 1
ATOM 697 N N . SER A 1 91 ? -11.765 7.126 17.358 1.00 81.75 91 SER A N 1
ATOM 698 C CA . SER A 1 91 ? -10.565 6.547 17.977 1.00 81.75 91 SER A CA 1
ATOM 699 C C . SER A 1 91 ? -10.015 5.340 17.208 1.00 81.75 91 SER A C 1
ATOM 701 O O . SER A 1 91 ? -8.802 5.161 17.091 1.00 81.75 91 SER A O 1
ATOM 703 N N . HIS A 1 92 ? -10.897 4.514 16.643 1.00 82.50 92 HIS A N 1
ATOM 704 C CA . HIS A 1 92 ? -10.542 3.268 15.962 1.00 82.50 92 HIS A CA 1
ATOM 705 C C . HIS A 1 92 ? -10.577 3.355 14.434 1.00 82.50 92 HIS A C 1
ATOM 707 O O . HIS A 1 92 ? -10.286 2.363 13.757 1.00 82.50 92 HIS A O 1
ATOM 713 N N . LEU A 1 93 ? -10.825 4.544 13.875 1.00 86.25 93 LEU A N 1
ATOM 714 C CA . LEU A 1 93 ? -10.807 4.752 12.430 1.00 86.25 93 LEU A CA 1
ATOM 715 C C . LEU A 1 93 ? -9.419 4.502 11.837 1.00 86.25 93 LEU A C 1
ATOM 717 O O . LEU A 1 93 ? -8.371 4.804 12.425 1.00 86.25 93 LEU A O 1
ATOM 721 N N . VAL A 1 94 ? -9.413 3.935 10.633 1.00 90.75 94 VAL A N 1
ATOM 722 C CA . VAL A 1 94 ? -8.185 3.607 9.916 1.00 90.75 94 VAL A CA 1
ATOM 723 C C . VAL A 1 94 ? -7.861 4.728 8.942 1.00 90.75 94 VAL A C 1
ATOM 725 O O . VAL A 1 94 ? -8.416 4.814 7.853 1.00 90.75 94 VAL A O 1
ATOM 728 N N . ASP A 1 95 ? -6.899 5.569 9.317 1.00 89.75 95 ASP A N 1
ATOM 729 C CA . ASP A 1 95 ? -6.362 6.588 8.414 1.00 89.75 95 ASP A CA 1
ATOM 730 C C . ASP A 1 95 ? -5.400 5.987 7.366 1.00 89.75 95 ASP A C 1
ATOM 732 O O . ASP A 1 95 ? -4.706 4.985 7.584 1.00 89.75 95 ASP A O 1
ATOM 736 N N . ARG A 1 96 ? -5.253 6.686 6.239 1.00 92.12 96 ARG A N 1
ATOM 737 C CA . ARG A 1 96 ? -4.258 6.410 5.199 1.00 92.12 96 ARG A CA 1
ATOM 738 C C . ARG A 1 96 ? -2.844 6.292 5.772 1.00 92.12 96 ARG A C 1
ATOM 740 O O . ARG A 1 96 ? -2.078 5.434 5.326 1.00 92.12 96 ARG A O 1
ATOM 747 N N . ASN A 1 97 ? -2.456 7.124 6.745 1.00 91.88 97 ASN A N 1
ATOM 748 C CA . ASN A 1 97 ? -1.122 7.025 7.341 1.00 91.88 97 ASN A CA 1
ATOM 749 C C . ASN A 1 97 ? -0.932 5.738 8.136 1.00 91.88 97 ASN A C 1
ATOM 751 O O . ASN A 1 97 ? 0.188 5.224 8.187 1.00 91.88 97 ASN A O 1
ATOM 755 N N . LYS A 1 98 ? -2.002 5.201 8.727 1.00 90.31 98 LYS A N 1
ATOM 756 C CA . LYS A 1 98 ? -1.955 3.937 9.454 1.00 90.31 98 LYS A CA 1
ATOM 757 C C . LYS A 1 98 ? -1.596 2.803 8.499 1.00 90.31 98 LYS A C 1
ATOM 759 O O . LYS A 1 98 ? -0.606 2.116 8.743 1.00 90.31 98 LYS A O 1
ATOM 764 N N . ILE A 1 99 ? -2.300 2.688 7.371 1.00 93.50 99 ILE A N 1
ATOM 765 C CA . ILE A 1 99 ? -1.996 1.684 6.338 1.00 93.50 99 ILE A CA 1
ATOM 766 C C . ILE A 1 99 ? -0.608 1.909 5.741 1.00 93.50 99 ILE A C 1
ATOM 768 O O . ILE A 1 99 ? 0.182 0.975 5.666 1.00 93.50 99 ILE A O 1
ATOM 772 N N . ARG A 1 100 ? -0.243 3.158 5.423 1.00 93.06 100 ARG A N 1
ATOM 773 C CA . ARG A 1 100 ? 1.087 3.489 4.885 1.00 93.06 100 ARG A CA 1
ATOM 774 C C . ARG A 1 100 ? 2.223 3.015 5.792 1.00 93.06 100 ARG A C 1
ATOM 776 O O . ARG A 1 100 ? 3.231 2.512 5.300 1.00 93.06 100 ARG A O 1
ATOM 783 N N . ARG A 1 101 ? 2.084 3.186 7.112 1.00 92.69 101 ARG A N 1
ATOM 784 C CA . ARG A 1 101 ? 3.072 2.707 8.090 1.00 92.69 101 ARG A CA 1
ATOM 785 C C . ARG A 1 101 ? 3.168 1.181 8.070 1.00 92.69 101 ARG A C 1
ATOM 787 O O . ARG A 1 101 ? 4.281 0.668 8.106 1.00 92.69 101 ARG A O 1
ATOM 794 N N . GLN A 1 102 ? 2.041 0.472 7.993 1.00 92.69 102 GLN A N 1
ATOM 795 C CA . GLN A 1 102 ? 2.035 -0.994 7.930 1.00 92.69 102 GLN A CA 1
ATOM 796 C C . GLN A 1 102 ? 2.633 -1.516 6.618 1.00 92.69 102 GLN A C 1
ATOM 798 O O . GLN A 1 102 ? 3.514 -2.368 6.671 1.00 92.69 102 GLN A O 1
ATOM 803 N N . SER A 1 103 ? 2.256 -0.955 5.463 1.00 91.62 103 SER A N 1
ATOM 804 C CA . SER A 1 103 ? 2.847 -1.323 4.167 1.00 91.62 103 SER A CA 1
ATOM 805 C C . SER A 1 103 ? 4.351 -1.078 4.150 1.00 91.62 103 SER A C 1
ATOM 807 O O . SER A 1 103 ? 5.113 -1.952 3.762 1.00 91.62 103 SER A O 1
ATOM 809 N N . LYS A 1 104 ? 4.822 0.064 4.668 1.00 93.31 104 LYS A N 1
ATOM 810 C CA . LYS A 1 104 ? 6.264 0.335 4.723 1.00 93.31 104 LYS A CA 1
ATOM 811 C C . LYS A 1 104 ? 7.009 -0.635 5.646 1.00 93.31 104 LYS A C 1
ATOM 813 O O . LYS A 1 104 ? 8.108 -1.056 5.311 1.00 93.31 104 LYS A O 1
ATOM 818 N N . LYS A 1 105 ? 6.412 -1.030 6.776 1.00 92.88 105 LYS A N 1
ATOM 819 C CA . LYS A 1 105 ? 6.969 -2.085 7.640 1.00 92.88 105 LYS A CA 1
ATOM 820 C C . LYS A 1 105 ? 7.043 -3.427 6.912 1.00 92.88 105 LYS A C 1
ATOM 822 O O . LYS A 1 105 ? 8.079 -4.077 6.978 1.00 92.88 105 LYS A O 1
ATOM 827 N N . HIS A 1 106 ? 5.980 -3.814 6.206 1.00 90.44 106 HIS A N 1
ATOM 828 C CA . HIS A 1 106 ? 5.946 -5.050 5.426 1.00 90.44 106 HIS A CA 1
ATOM 829 C C . HIS A 1 106 ? 7.017 -5.049 4.328 1.00 90.44 106 HIS A C 1
ATOM 831 O O . HIS A 1 106 ? 7.813 -5.978 4.249 1.00 90.44 106 HIS A O 1
ATOM 837 N N . GLN A 1 107 ? 7.101 -3.968 3.553 1.00 89.00 107 GLN A N 1
ATOM 838 C CA . GLN A 1 107 ? 8.100 -3.793 2.500 1.00 89.00 107 GLN A CA 1
ATOM 839 C C . GLN A 1 107 ? 9.525 -3.802 3.048 1.00 89.00 107 GLN A C 1
ATOM 841 O O . GLN A 1 107 ? 10.387 -4.436 2.455 1.00 89.00 107 GLN A O 1
ATOM 846 N N . ASN A 1 108 ? 9.780 -3.151 4.186 1.00 90.94 108 ASN A N 1
ATOM 847 C CA . ASN A 1 108 ? 11.093 -3.189 4.825 1.00 90.94 108 ASN A CA 1
ATOM 848 C C . ASN A 1 108 ? 11.452 -4.605 5.288 1.00 90.94 108 ASN A C 1
ATOM 850 O O . ASN A 1 108 ? 12.556 -5.052 5.010 1.00 90.94 108 ASN A O 1
ATOM 854 N N . ALA A 1 109 ? 10.521 -5.336 5.908 1.00 88.88 109 ALA A N 1
ATOM 855 C CA . ALA A 1 109 ? 10.751 -6.720 6.321 1.00 88.88 109 ALA A CA 1
ATOM 856 C C . ALA A 1 109 ? 11.030 -7.643 5.119 1.00 88.88 109 ALA A C 1
ATOM 858 O O . ALA A 1 109 ? 11.921 -8.489 5.171 1.00 88.88 109 ALA A O 1
ATOM 859 N N . VAL A 1 110 ? 10.311 -7.449 4.007 1.00 86.50 110 VAL A N 1
ATOM 860 C CA . VAL A 1 110 ? 10.560 -8.158 2.740 1.00 86.50 110 VAL A CA 1
ATOM 861 C C . VAL A 1 110 ? 11.898 -7.741 2.120 1.00 86.50 110 VAL A C 1
ATOM 863 O O . VAL A 1 110 ? 12.626 -8.575 1.591 1.00 86.50 110 VAL A O 1
ATOM 866 N N . ALA A 1 111 ? 12.258 -6.460 2.181 1.00 85.50 111 ALA A N 1
ATOM 867 C CA . ALA A 1 111 ? 13.538 -5.955 1.695 1.00 85.50 111 ALA A CA 1
ATOM 868 C C . ALA A 1 111 ? 14.712 -6.479 2.536 1.00 85.50 111 ALA A C 1
ATOM 870 O O . ALA A 1 111 ? 15.774 -6.760 2.001 1.00 85.50 111 ALA A O 1
ATOM 871 N N . GLU A 1 112 ? 14.545 -6.618 3.847 1.00 83.69 112 GLU A N 1
ATOM 872 C CA . GLU A 1 112 ? 15.550 -7.182 4.750 1.00 83.69 112 GLU A CA 1
ATOM 873 C C . GLU A 1 112 ? 15.743 -8.680 4.515 1.00 83.69 112 GLU A C 1
ATOM 875 O O . GLU A 1 112 ? 16.885 -9.131 4.402 1.00 83.69 112 GLU A O 1
ATOM 880 N N . SER A 1 113 ? 14.656 -9.440 4.347 1.00 75.56 113 SER A N 1
ATOM 881 C CA . SER A 1 113 ? 14.756 -10.860 3.999 1.00 75.56 113 SER A CA 1
ATOM 882 C C . SER A 1 113 ? 15.395 -11.052 2.622 1.00 75.56 113 SER A C 1
ATOM 884 O O . SER A 1 113 ? 16.322 -11.847 2.475 1.00 75.56 113 SER A O 1
ATOM 886 N N . SER A 1 114 ? 14.989 -10.250 1.635 1.00 67.44 114 SER A N 1
ATOM 887 C CA . SER A 1 114 ? 15.551 -10.303 0.284 1.00 67.44 114 SER A CA 1
ATOM 888 C C . SER A 1 114 ? 16.966 -9.739 0.181 1.00 67.44 114 SER A C 1
ATOM 890 O O . SER A 1 114 ? 17.725 -10.243 -0.628 1.00 67.44 114 SER A O 1
ATOM 892 N N . LYS A 1 115 ? 17.406 -8.779 1.003 1.00 62.44 115 LYS A N 1
ATOM 893 C CA . LYS A 1 115 ? 18.828 -8.373 1.055 1.00 62.44 115 LYS A CA 1
ATOM 894 C C . LYS A 1 115 ? 19.733 -9.550 1.413 1.00 62.44 115 LYS A C 1
ATOM 896 O O . LYS A 1 115 ? 20.831 -9.654 0.875 1.00 62.44 115 LYS A O 1
ATOM 901 N N . CYS A 1 116 ? 19.264 -10.440 2.288 1.00 53.75 116 CYS A N 1
ATOM 902 C CA . CYS A 1 116 ? 19.981 -11.665 2.622 1.00 53.75 116 CYS A CA 1
ATOM 903 C C . CYS A 1 116 ? 19.919 -12.679 1.459 1.00 53.75 116 CYS A C 1
ATOM 905 O O . CYS A 1 116 ? 20.951 -13.229 1.080 1.00 53.75 116 CYS A O 1
ATOM 907 N N . THR A 1 117 ? 18.758 -12.841 0.806 1.00 47.78 117 THR A N 1
ATOM 908 C CA . THR A 1 117 ? 18.574 -13.753 -0.348 1.00 47.78 117 THR A CA 1
ATOM 909 C C . THR A 1 117 ? 19.285 -13.303 -1.634 1.00 47.78 117 THR A C 1
ATOM 911 O O . THR A 1 117 ? 19.751 -14.127 -2.411 1.00 47.78 117 THR A O 1
ATOM 914 N N . VAL A 1 118 ? 19.365 -11.994 -1.873 1.00 52.78 118 VAL A N 1
ATOM 915 C CA . VAL A 1 118 ? 19.901 -11.352 -3.088 1.00 52.78 118 VAL A CA 1
ATOM 916 C C . VAL A 1 118 ? 21.368 -10.962 -2.899 1.00 52.78 118 VAL A C 1
ATOM 918 O O . VAL A 1 118 ? 21.973 -10.349 -3.779 1.00 52.78 118 VAL A O 1
ATOM 921 N N . SER A 1 119 ? 21.991 -11.355 -1.784 1.00 49.78 119 SER A N 1
ATOM 922 C CA . SER A 1 119 ? 23.444 -11.346 -1.690 1.00 49.78 119 SER A CA 1
ATOM 923 C C . SER A 1 119 ? 24.017 -12.347 -2.711 1.00 49.78 119 SER A C 1
ATOM 925 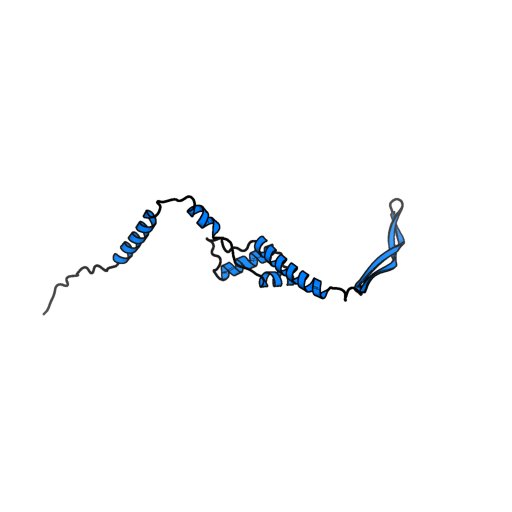O O . SER A 1 119 ? 24.291 -13.504 -2.426 1.00 49.78 119 SER A O 1
ATOM 927 N N . ARG A 1 120 ? 24.214 -11.861 -3.947 1.00 52.41 120 ARG A N 1
ATOM 928 C CA . ARG A 1 120 ? 25.199 -12.364 -4.911 1.00 52.41 120 ARG A CA 1
ATOM 929 C C . ARG A 1 120 ? 24.899 -13.727 -5.570 1.00 52.41 120 ARG A C 1
ATOM 931 O O . ARG A 1 120 ? 25.753 -14.605 -5.532 1.00 52.41 120 ARG A O 1
ATOM 938 N N . SER A 1 121 ? 23.762 -13.918 -6.248 1.00 57.84 121 SER A N 1
ATOM 939 C CA . SER A 1 121 ? 23.613 -15.129 -7.093 1.00 57.84 121 SER A CA 1
ATOM 940 C C . SER A 1 121 ? 22.781 -15.042 -8.379 1.00 57.84 121 SER A C 1
ATOM 942 O O . SER A 1 121 ? 22.911 -15.952 -9.188 1.00 57.84 121 SER A O 1
ATOM 944 N N . LEU A 1 122 ? 21.970 -14.002 -8.635 1.00 60.38 122 LEU A N 1
ATOM 945 C CA . LEU A 1 122 ? 20.962 -14.085 -9.717 1.00 60.38 122 LEU A CA 1
ATOM 946 C C . LEU A 1 122 ? 20.909 -12.940 -10.738 1.00 60.38 122 LEU A C 1
ATOM 948 O O . LEU A 1 122 ? 20.053 -12.978 -11.615 1.00 60.38 122 LEU A O 1
ATOM 952 N N . LEU A 1 123 ? 21.780 -11.929 -10.673 1.00 62.91 123 LEU A N 1
ATOM 953 C CA . LEU A 1 123 ? 21.872 -10.951 -11.764 1.00 62.91 123 LEU A CA 1
ATOM 954 C C . LEU A 1 123 ? 23.162 -11.195 -12.545 1.00 62.91 123 LEU A C 1
ATOM 956 O O . LEU A 1 123 ? 24.204 -10.626 -12.232 1.00 62.91 123 LEU A O 1
ATOM 960 N N . THR A 1 124 ? 23.081 -12.084 -13.535 1.00 61.91 124 THR A N 1
ATOM 961 C CA . THR A 1 124 ? 24.221 -12.508 -14.367 1.00 61.91 124 THR A CA 1
ATOM 962 C C . THR A 1 124 ? 24.666 -11.399 -15.330 1.00 61.91 124 THR A C 1
ATOM 964 O O . THR A 1 124 ? 25.817 -11.353 -15.751 1.00 61.91 124 THR A O 1
ATOM 967 N N . GLY A 1 125 ? 23.775 -10.450 -15.624 1.00 65.06 125 GLY A N 1
ATOM 968 C CA . GLY A 1 125 ? 24.060 -9.243 -16.394 1.00 65.06 125 GLY A CA 1
ATOM 969 C C . GLY A 1 125 ? 22.797 -8.710 -17.064 1.00 65.06 125 GLY A C 1
ATOM 970 O O . GLY A 1 125 ? 21.915 -9.481 -17.442 1.00 65.06 125 GLY A O 1
ATOM 971 N N . LEU A 1 126 ? 22.702 -7.386 -17.193 1.00 72.50 126 LEU A N 1
ATOM 972 C CA . LEU A 1 126 ? 21.815 -6.739 -18.159 1.00 72.50 126 LEU A CA 1
ATOM 973 C C . LEU A 1 126 ? 22.685 -6.395 -19.364 1.00 72.50 126 LEU A C 1
ATOM 975 O O . LEU A 1 126 ? 23.640 -5.633 -19.217 1.00 72.50 126 LEU A O 1
ATOM 979 N N . TYR A 1 127 ? 22.389 -6.972 -20.524 1.00 72.69 127 TYR A N 1
ATOM 980 C CA . TYR A 1 127 ? 23.096 -6.643 -21.759 1.00 72.69 127 TYR A CA 1
ATOM 981 C C . TYR A 1 127 ? 22.150 -5.930 -22.722 1.00 72.69 127 TYR A C 1
ATOM 983 O O . TYR A 1 127 ? 20.991 -6.328 -22.885 1.00 72.69 127 TYR A O 1
ATOM 991 N N . PHE A 1 128 ? 22.660 -4.860 -23.329 1.00 70.19 128 PHE A N 1
ATOM 992 C CA . PHE A 1 128 ? 21.976 -4.107 -24.368 1.00 70.19 128 PHE A CA 1
ATOM 993 C C . PHE A 1 128 ? 22.448 -4.629 -25.718 1.00 70.19 128 PHE A C 1
ATOM 995 O O . PHE A 1 128 ? 23.630 -4.557 -26.038 1.00 70.19 128 PHE A O 1
ATOM 1002 N N . ASP A 1 129 ? 21.516 -5.185 -26.482 1.00 71.56 129 ASP A N 1
ATOM 1003 C CA . ASP A 1 129 ? 21.772 -5.646 -27.842 1.00 71.56 129 ASP A CA 1
ATOM 1004 C C . ASP A 1 129 ? 21.676 -4.436 -28.782 1.00 71.56 129 ASP A C 1
ATOM 1006 O O . ASP A 1 129 ? 20.605 -3.831 -28.899 1.00 71.56 129 ASP A O 1
ATOM 1010 N N . GLU A 1 130 ? 22.797 -4.040 -29.387 1.00 68.56 130 GLU A N 1
ATOM 1011 C CA . GLU A 1 130 ? 22.867 -2.928 -30.341 1.00 68.56 130 GLU A CA 1
ATOM 1012 C C . GLU A 1 130 ? 22.427 -3.404 -31.735 1.00 68.56 130 GLU A C 1
ATOM 1014 O O . GLU A 1 130 ? 23.234 -3.740 -32.605 1.00 68.56 130 GLU A O 1
ATOM 1019 N N . GLY A 1 131 ? 21.112 -3.437 -31.958 1.00 77.06 131 GLY A N 1
ATOM 1020 C CA . GLY A 1 131 ? 20.521 -3.701 -33.269 1.00 77.06 131 GLY A CA 1
ATOM 1021 C C . GLY A 1 131 ? 20.372 -2.415 -34.086 1.00 77.06 131 GLY A C 1
ATOM 1022 O O . GLY A 1 131 ? 19.811 -1.431 -33.608 1.00 77.06 131 GLY A O 1
ATOM 1023 N N . LYS A 1 132 ? 20.847 -2.400 -35.340 1.00 76.50 132 LYS A N 1
ATOM 1024 C CA . LYS A 1 132 ? 20.578 -1.297 -36.285 1.00 76.50 132 LYS A CA 1
ATOM 1025 C C . LYS A 1 132 ? 19.427 -1.661 -37.212 1.00 76.50 132 LYS A C 1
ATOM 1027 O O . LYS A 1 132 ? 19.654 -2.260 -38.268 1.00 76.50 132 LYS A O 1
ATOM 1032 N N . ASP A 1 133 ? 18.219 -1.237 -36.859 1.00 80.38 133 ASP A N 1
ATOM 1033 C CA . ASP A 1 133 ? 17.034 -1.478 -37.677 1.00 80.38 133 ASP A CA 1
ATOM 1034 C C . ASP A 1 133 ? 16.810 -0.362 -38.699 1.00 80.38 133 ASP A C 1
ATOM 1036 O O . ASP A 1 133 ? 17.145 0.812 -38.517 1.00 80.38 133 ASP A O 1
ATOM 1040 N N . LYS A 1 134 ? 16.265 -0.751 -39.852 1.00 84.00 134 LYS A N 1
ATOM 1041 C CA . LYS A 1 134 ? 15.912 0.175 -40.928 1.00 84.00 134 LYS A CA 1
ATOM 1042 C C . LYS A 1 134 ? 14.524 0.753 -40.651 1.00 84.00 134 LYS A C 1
ATOM 1044 O O . LYS A 1 134 ? 13.525 0.169 -41.064 1.00 84.00 134 LYS A O 1
ATOM 1049 N N . THR A 1 135 ? 14.457 1.918 -40.020 1.00 82.62 135 THR A N 1
ATOM 1050 C CA . THR A 1 135 ? 13.197 2.639 -39.799 1.00 82.62 135 THR A CA 1
ATOM 1051 C C . THR A 1 135 ? 12.832 3.467 -41.039 1.00 82.62 135 THR A C 1
ATOM 1053 O O . THR A 1 135 ? 13.679 4.126 -41.651 1.00 82.62 135 THR A O 1
ATOM 1056 N N . LYS A 1 136 ? 11.558 3.451 -41.452 1.00 87.62 136 LYS A N 1
ATOM 1057 C CA . LYS A 1 136 ? 11.038 4.385 -42.466 1.00 87.62 136 LYS A CA 1
ATOM 1058 C C . LYS A 1 136 ? 10.625 5.681 -41.772 1.00 87.62 136 LYS A C 1
ATOM 1060 O O . LYS A 1 136 ? 9.708 5.672 -40.962 1.00 87.62 136 LYS A O 1
ATOM 1065 N N . VAL A 1 137 ? 11.268 6.788 -42.123 1.00 88.62 137 VAL A N 1
ATOM 1066 C CA . VAL A 1 137 ? 11.005 8.121 -41.574 1.00 88.62 137 VAL A CA 1
ATOM 1067 C C . VAL A 1 137 ? 10.563 9.051 -42.703 1.00 88.62 137 VAL A C 1
ATOM 1069 O O . VAL A 1 137 ? 11.114 9.025 -43.804 1.00 88.62 137 VAL A O 1
ATOM 1072 N N . LEU A 1 138 ? 9.545 9.874 -42.455 1.00 91.06 138 LEU A N 1
ATOM 1073 C CA . LEU A 1 138 ? 9.104 10.900 -43.400 1.00 91.06 138 LEU A CA 1
ATOM 1074 C C . LEU A 1 138 ? 9.966 12.150 -43.232 1.00 91.06 138 LEU A C 1
ATOM 1076 O O . LEU A 1 138 ? 10.000 12.749 -42.162 1.00 91.06 138 LEU A O 1
ATOM 1080 N N . ILE A 1 139 ? 10.637 12.569 -44.301 1.00 89.81 139 ILE A N 1
ATOM 1081 C CA . ILE A 1 139 ? 11.424 13.803 -44.315 1.00 89.81 139 ILE A CA 1
ATOM 1082 C C . ILE A 1 139 ? 10.647 14.863 -45.080 1.00 89.81 139 ILE A C 1
ATOM 1084 O O . ILE A 1 139 ? 10.222 14.643 -46.217 1.00 89.81 139 ILE A O 1
ATOM 1088 N N . LYS A 1 140 ? 10.469 16.024 -44.451 1.00 91.75 140 LYS A N 1
ATOM 1089 C CA . LYS A 1 140 ? 9.853 17.187 -45.081 1.00 91.75 140 LYS A CA 1
ATOM 1090 C C . LYS A 1 140 ? 10.875 17.879 -45.980 1.00 91.75 140 LYS A C 1
ATOM 1092 O O . LYS A 1 140 ? 11.956 18.240 -45.519 1.00 91.75 140 LYS A O 1
ATOM 1097 N N . LYS A 1 141 ? 10.526 18.069 -47.248 1.00 90.81 141 LYS A N 1
ATOM 1098 C CA . LYS A 1 141 ? 11.239 18.955 -48.172 1.00 90.81 141 LYS A CA 1
ATOM 1099 C C . LYS A 1 141 ? 10.238 19.958 -48.723 1.00 90.81 141 LYS A C 1
ATOM 1101 O O . LYS A 1 141 ? 9.163 19.568 -49.1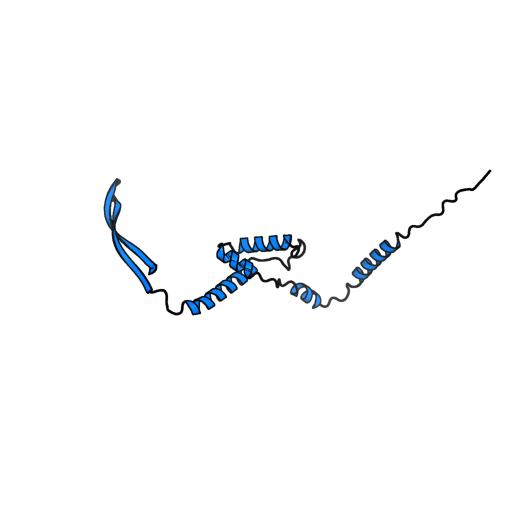80 1.00 90.81 141 LYS A O 1
ATOM 1106 N N . ASP A 1 142 ? 10.577 21.235 -48.620 1.00 91.88 142 ASP A N 1
ATOM 1107 C CA . ASP A 1 142 ? 9.684 22.353 -48.925 1.00 91.88 142 ASP A CA 1
ATOM 1108 C C . ASP A 1 142 ? 8.365 22.238 -48.126 1.00 91.88 142 ASP A C 1
ATOM 1110 O O . ASP A 1 142 ? 8.350 22.327 -46.895 1.00 91.88 142 ASP A O 1
ATOM 1114 N N . THR A 1 143 ? 7.254 21.966 -48.810 1.00 90.94 143 THR A N 1
ATOM 1115 C CA . THR A 1 143 ? 5.909 21.759 -48.247 1.00 90.94 143 THR A CA 1
ATOM 1116 C C . THR A 1 143 ? 5.423 20.308 -48.302 1.00 90.94 143 THR A C 1
ATOM 1118 O O . THR A 1 143 ? 4.323 20.031 -47.827 1.00 90.94 143 THR A O 1
ATOM 1121 N N . LYS A 1 144 ? 6.210 19.363 -48.838 1.00 89.25 144 LYS A N 1
ATOM 1122 C CA . LYS A 1 144 ? 5.796 17.960 -49.034 1.00 89.25 144 LYS A CA 1
ATOM 1123 C C . LYS A 1 144 ? 6.654 16.979 -48.224 1.00 89.25 144 LYS A C 1
ATOM 1125 O O . LYS A 1 144 ? 7.833 17.217 -47.964 1.00 89.25 144 LYS A O 1
ATOM 1130 N N . TYR A 1 145 ? 6.050 15.862 -47.817 1.00 93.44 145 TYR A N 1
ATOM 1131 C CA . TYR A 1 145 ? 6.712 14.791 -47.066 1.00 93.44 145 TYR A CA 1
ATOM 1132 C C . TYR A 1 145 ? 7.076 13.631 -47.988 1.00 93.44 145 TYR A C 1
ATOM 1134 O O . TYR A 1 145 ? 6.245 13.175 -48.771 1.00 93.44 145 TYR A O 1
ATOM 1142 N N . TYR A 1 146 ? 8.303 13.131 -47.855 1.00 90.12 146 TYR A N 1
ATOM 1143 C CA . TYR A 1 146 ? 8.808 12.006 -48.637 1.00 90.12 146 TYR A CA 1
ATOM 1144 C C . TYR A 1 146 ? 9.317 10.897 -47.712 1.00 90.12 146 TYR A C 1
ATOM 1146 O O . TYR A 1 146 ? 10.027 11.194 -46.746 1.00 90.12 146 TYR A O 1
ATOM 1154 N N . PRO A 1 147 ? 8.994 9.620 -47.979 1.00 90.56 147 PRO A N 1
ATOM 1155 C CA . PRO A 1 147 ? 9.508 8.513 -47.187 1.00 90.56 147 PRO A CA 1
ATOM 1156 C C . PRO A 1 147 ? 11.000 8.310 -47.469 1.00 90.56 147 PRO A C 1
ATOM 1158 O O . PRO A 1 147 ? 11.422 8.205 -48.620 1.00 90.56 147 PRO A O 1
ATOM 1161 N N . LYS A 1 148 ? 11.805 8.215 -46.412 1.00 90.38 148 LYS A N 1
ATOM 1162 C CA . LYS A 1 148 ? 13.213 7.822 -46.471 1.00 90.38 148 LYS A CA 1
ATOM 1163 C C . LYS A 1 148 ? 13.462 6.714 -45.461 1.00 90.38 148 LYS A C 1
ATOM 1165 O O . LYS A 1 148 ? 12.933 6.732 -44.358 1.00 90.38 148 LYS A O 1
ATOM 1170 N N . THR A 1 149 ? 14.291 5.747 -45.823 1.00 88.94 149 THR A N 1
ATOM 1171 C CA . THR A 1 149 ? 14.752 4.741 -44.867 1.00 88.94 149 THR A CA 1
ATOM 1172 C C . THR A 1 149 ? 16.038 5.224 -44.211 1.00 88.94 149 THR A C 1
ATOM 1174 O O . THR A 1 149 ? 17.012 5.532 -44.901 1.00 88.94 149 THR A O 1
ATOM 1177 N N . THR A 1 150 ? 16.039 5.296 -42.885 1.00 84.56 150 THR A N 1
ATOM 1178 C CA . THR A 1 150 ? 17.209 5.602 -42.057 1.00 84.56 150 THR A CA 1
ATOM 1179 C C . THR A 1 150 ? 17.549 4.388 -41.203 1.00 84.56 150 THR A C 1
ATOM 1181 O O . THR A 1 150 ? 16.672 3.601 -40.859 1.00 84.56 150 THR A O 1
ATOM 1184 N N . LYS A 1 151 ? 18.835 4.194 -40.905 1.00 80.69 151 LYS A N 1
ATOM 1185 C CA . LYS A 1 151 ? 19.260 3.186 -39.931 1.00 80.69 151 LYS A CA 1
ATOM 1186 C C . LYS A 1 151 ? 19.234 3.845 -38.559 1.00 80.69 151 LYS A C 1
ATOM 1188 O O . LYS A 1 151 ? 19.922 4.844 -38.374 1.00 80.69 151 LYS A O 1
ATOM 1193 N N . GLU A 1 152 ? 18.422 3.315 -37.663 1.00 78.00 152 GLU A N 1
ATOM 1194 C CA . GLU A 1 152 ? 18.261 3.791 -36.292 1.00 78.00 152 GLU A CA 1
ATOM 1195 C C . GLU A 1 152 ? 18.811 2.729 -35.340 1.00 78.00 152 GLU A C 1
ATOM 1197 O O . GLU A 1 152 ? 18.727 1.533 -35.621 1.00 78.00 152 GLU A O 1
ATOM 1202 N N . GLU A 1 153 ? 19.441 3.167 -34.256 1.00 76.94 153 GLU A N 1
ATOM 1203 C CA . GLU A 1 153 ? 19.953 2.273 -33.219 1.00 76.94 153 GLU A CA 1
ATOM 1204 C C . GLU A 1 153 ? 18.818 1.959 -32.246 1.00 76.94 153 GLU A C 1
ATOM 1206 O O . GLU A 1 153 ? 18.269 2.863 -31.618 1.00 76.94 153 GLU A O 1
ATOM 1211 N N . HIS A 1 154 ? 18.454 0.681 -32.145 1.00 77.94 154 HIS A N 1
ATOM 1212 C CA . HIS A 1 154 ? 17.431 0.199 -31.224 1.00 77.94 154 HIS A CA 1
ATOM 1213 C C . HIS A 1 154 ? 18.105 -0.561 -30.087 1.00 77.94 154 HIS A C 1
ATOM 1215 O O . HIS A 1 154 ? 18.753 -1.583 -30.306 1.00 77.94 154 HIS A O 1
ATOM 1221 N N . TYR A 1 155 ? 17.947 -0.056 -28.865 1.00 73.19 155 TYR A N 1
ATOM 1222 C CA . TYR A 1 155 ? 18.493 -0.681 -27.663 1.00 73.19 155 TYR A CA 1
ATOM 1223 C C . TYR A 1 155 ? 17.465 -1.639 -27.068 1.00 73.19 155 TYR A C 1
ATOM 1225 O O . TYR A 1 155 ? 16.475 -1.209 -26.475 1.00 73.19 155 TYR A O 1
ATOM 1233 N N . ASN A 1 156 ? 17.719 -2.943 -27.177 1.00 71.44 156 ASN A N 1
ATOM 1234 C CA . ASN A 1 156 ? 16.895 -3.953 -26.520 1.00 71.44 156 ASN A CA 1
ATOM 1235 C C . ASN A 1 156 ? 17.591 -4.462 -25.256 1.00 71.44 156 ASN A C 1
ATOM 1237 O O . ASN A 1 156 ? 18.685 -5.022 -25.314 1.00 71.44 156 ASN A O 1
ATOM 1241 N N . CYS A 1 157 ? 16.941 -4.276 -24.106 1.00 71.50 157 CYS A N 1
ATOM 1242 C CA . CYS A 1 157 ? 17.426 -4.776 -22.823 1.00 71.50 157 CYS A CA 1
ATOM 1243 C C . CYS A 1 157 ? 16.935 -6.211 -22.607 1.00 71.50 157 CYS A C 1
ATOM 1245 O O . CYS A 1 157 ? 15.727 -6.456 -22.540 1.00 71.50 157 CYS A O 1
ATOM 1247 N N . LYS A 1 158 ? 17.870 -7.157 -22.488 1.00 72.38 158 LYS A N 1
ATOM 1248 C CA . LYS A 1 158 ? 17.578 -8.557 -22.155 1.00 72.38 158 LYS A CA 1
ATOM 1249 C C . LYS A 1 158 ? 18.053 -8.850 -20.734 1.00 72.38 158 LYS A C 1
ATOM 1251 O O . LYS A 1 158 ? 19.103 -8.372 -20.302 1.00 72.38 158 LYS A O 1
ATOM 1256 N N . ARG A 1 159 ? 17.256 -9.628 -19.999 1.00 69.94 159 ARG A N 1
ATOM 1257 C CA . ARG A 1 159 ? 17.581 -10.091 -18.645 1.00 69.94 159 ARG A CA 1
ATOM 1258 C C . ARG A 1 159 ? 18.066 -11.537 -18.733 1.00 69.94 159 ARG A C 1
ATOM 1260 O O . ARG A 1 159 ? 17.364 -12.353 -19.328 1.00 69.94 159 ARG A O 1
ATOM 1267 N N . THR A 1 160 ? 19.243 -11.807 -18.174 1.00 61.22 160 THR A N 1
ATOM 1268 C CA . THR A 1 160 ? 19.899 -13.128 -18.150 1.00 61.22 160 THR A CA 1
ATOM 1269 C C . THR A 1 160 ? 19.862 -13.738 -16.764 1.00 61.22 160 THR A C 1
ATOM 1271 O O . THR A 1 160 ? 20.136 -12.987 -15.798 1.00 61.22 160 THR A O 1
#

Sequence (160 aa):
MEDERIKHKMVKTDADAAHVQSMELLELNSMSSSSYTDTDAITLEYQSQNRLNFPTLARECDRYGISVRASASIASAVLQDIGIVHEGETSHLVDRNKIRRQSKKHQNAVAESSKCTVSRSLLTGLYFDEGKDKTKVLIKKDTKYYPKTTKEEHYNCKRT

Secondary structure (DSSP, 8-state):
-------------S-HHHHHHHHHHHHHHHH------HHHHHHHHTT-------HHHHHHHHHHT--HHHHHHHHHHHHHHTTSS-TT--TT---HHHHHHHHHHHHHHHHHHHHHHTSSSS---EEEEEEEEEEEEEEEETTEEEEEEEEEEEEEEEE-

Radius of gyration: 37.81 Å; chains: 1; bounding box: 105×38×97 Å

Foldseek 3Di:
DDDDDDDDDDDPDPPVVVVVVVVVVVVVVVPVPPDDDVVVVVVVVPPLAQPDADLPLLVVCVVVVPQLQVSQVVVQVVCVVVVVDDPPDPSNRRDSVRSVVSNVVNVVVVVVVVVVVVPDDAQPDWDWDFDFDFDWDWDDDDHDTDTDTDTDTDTDTDTD